Protein AF-A0A257N2G2-F1 (afdb_monomer_lite)

Radius of gyration: 17.43 Å; chains: 1; bounding box: 36×32×56 Å

Secondary structure (DSSP, 8-state):
----HHHHHHHSS-HHHHHHHHHHHHHHHHHHHHHHHHHHHHTS-----GGGHHHHHHHHHHHHHHHHHTTHHHHHHHH--HHHHHHHHHHHHHHHH-

pLDDT: mean 80.65, std 10.23, range [44.09, 96.06]

Sequence (98 aa):
MIALPLRTWFVNLSRRVKACILISADIFFTLFALWAAFSLRWSDWYIPKGDEWYLFAVAPVIAVPIFIRLGLYRAIIRYIEMRALWTIMQATTLYAVL

Foldseek 3Di:
DCDDVVVVVVVPDPLVVLLVVVLVVCLVVQLVVVQVVVCVVVVHNDDDDPPCVVVNVVRSVVVSVVCVVVCVSVCCSVPPDPVNVVVVVVVVVVVVVD

Structure (mmCIF, N/CA/C/O backbone):
data_AF-A0A257N2G2-F1
#
_entry.id   AF-A0A257N2G2-F1
#
loop_
_atom_site.group_PDB
_atom_site.id
_atom_site.type_symbol
_atom_site.label_atom_id
_atom_site.label_alt_id
_atom_site.label_comp_id
_atom_site.label_asym_id
_atom_site.label_entity_id
_atom_site.label_seq_id
_atom_site.pdbx_PDB_ins_code
_atom_site.Cartn_x
_atom_site.Cartn_y
_atom_site.Cartn_z
_atom_site.occupancy
_atom_site.B_iso_or_equiv
_atom_site.auth_seq_id
_atom_site.auth_comp_id
_atom_site.auth_asym_id
_atom_site.auth_atom_id
_atom_site.pdbx_PDB_model_num
ATOM 1 N N . MET A 1 1 ? 1.056 12.774 33.972 1.00 44.09 1 MET A N 1
ATOM 2 C CA . MET A 1 1 ? -0.294 12.736 33.368 1.00 44.09 1 MET A CA 1
ATOM 3 C C . MET A 1 1 ? -0.317 13.683 32.165 1.00 44.09 1 MET A C 1
ATOM 5 O O . MET A 1 1 ? -0.858 14.770 32.252 1.00 44.09 1 MET A O 1
ATOM 9 N N . ILE A 1 2 ? 0.356 13.322 31.065 1.00 49.59 2 ILE A N 1
ATOM 10 C CA . ILE A 1 2 ? 0.377 14.110 29.818 1.00 49.59 2 ILE A CA 1
ATOM 11 C C . ILE A 1 2 ? -0.059 13.143 28.720 1.00 49.59 2 ILE A C 1
ATOM 13 O O . ILE A 1 2 ? 0.744 12.389 28.175 1.00 49.59 2 ILE A O 1
ATOM 17 N N . ALA A 1 3 ? -1.367 13.060 28.488 1.00 51.66 3 ALA A N 1
ATOM 18 C CA . ALA A 1 3 ? -1.905 12.286 27.382 1.00 51.66 3 ALA A CA 1
ATOM 19 C C . ALA A 1 3 ? -1.609 13.064 26.094 1.00 51.66 3 ALA A C 1
ATOM 21 O O . ALA A 1 3 ? -2.184 14.121 25.852 1.00 51.66 3 ALA A O 1
ATOM 22 N N . LEU A 1 4 ? -0.651 12.570 25.311 1.00 60.94 4 LEU A N 1
ATOM 23 C CA . LEU A 1 4 ? -0.210 13.185 24.062 1.00 60.94 4 LEU A CA 1
ATOM 24 C C . LEU A 1 4 ? -1.416 13.428 23.121 1.00 60.94 4 LEU A C 1
ATOM 26 O O . LEU A 1 4 ? -2.119 12.462 22.797 1.00 60.94 4 LEU A O 1
ATOM 30 N N . PRO A 1 5 ? -1.628 14.661 22.615 1.00 61.31 5 PRO A N 1
ATOM 31 C CA . PRO A 1 5 ? -2.750 15.019 21.728 1.00 61.31 5 PRO A CA 1
ATOM 32 C C . PRO A 1 5 ? -2.747 14.257 20.388 1.00 61.31 5 PRO A C 1
ATOM 34 O O . PRO A 1 5 ? -3.728 14.257 19.649 1.00 61.31 5 PRO A O 1
ATOM 37 N N . LEU A 1 6 ? -1.658 13.548 20.089 1.00 59.91 6 LEU A N 1
ATOM 38 C CA . LEU A 1 6 ? -1.504 12.699 18.910 1.00 59.91 6 LEU A CA 1
ATOM 39 C C . LEU A 1 6 ? -2.467 11.500 18.911 1.00 59.91 6 LEU A C 1
ATOM 41 O O . LEU A 1 6 ? -2.966 11.112 17.854 1.00 59.91 6 LEU A O 1
ATOM 45 N N . ARG A 1 7 ? -2.768 10.920 20.086 1.00 57.69 7 ARG A N 1
ATOM 46 C CA . ARG A 1 7 ? -3.661 9.748 20.170 1.00 57.69 7 ARG A CA 1
ATOM 47 C C . ARG A 1 7 ? -5.100 10.101 19.806 1.00 57.69 7 ARG A C 1
ATOM 49 O O . ARG A 1 7 ? -5.747 9.341 19.093 1.00 57.69 7 ARG A O 1
ATOM 56 N N . THR A 1 8 ? -5.601 11.245 20.263 1.00 59.78 8 THR A N 1
ATOM 57 C CA . THR A 1 8 ? -6.981 11.673 19.993 1.00 59.78 8 THR A CA 1
ATOM 58 C C . THR A 1 8 ? -7.163 12.113 18.542 1.00 59.78 8 THR A C 1
ATOM 60 O O . THR A 1 8 ? -8.205 11.829 17.952 1.00 59.78 8 THR A O 1
ATOM 63 N N . TRP A 1 9 ? -6.132 12.704 17.926 1.00 60.78 9 TRP A N 1
ATOM 64 C CA . TRP A 1 9 ? -6.143 13.077 16.508 1.00 60.78 9 TRP A CA 1
ATOM 65 C C . TRP A 1 9 ? -6.303 11.859 15.581 1.00 60.78 9 TRP A C 1
ATOM 67 O O . TRP A 1 9 ? -7.135 11.865 14.675 1.00 60.78 9 TRP A O 1
ATOM 77 N N . PHE A 1 10 ? -5.589 10.763 15.864 1.00 59.94 10 PHE A N 1
ATOM 78 C CA . PHE A 1 10 ? -5.686 9.517 15.087 1.00 59.94 10 PHE A CA 1
ATOM 79 C C . PHE A 1 10 ? -7.039 8.799 15.263 1.00 59.94 10 PHE A C 1
ATOM 81 O O . PHE A 1 10 ? -7.548 8.142 14.347 1.00 59.94 10 PHE A O 1
ATOM 88 N N . VAL A 1 11 ? -7.650 8.932 16.445 1.00 62.19 11 VAL A N 1
ATOM 89 C CA . VAL A 1 11 ? -8.960 8.339 16.753 1.00 62.19 11 VAL A CA 1
ATOM 90 C C . VAL A 1 11 ? -10.092 9.100 16.055 1.00 62.19 11 VAL A C 1
ATOM 92 O O . VAL A 1 11 ? -10.953 8.451 15.462 1.00 62.19 11 VAL A O 1
ATOM 95 N N . ASN A 1 12 ? -10.040 10.438 16.027 1.00 65.88 12 ASN A N 1
ATOM 96 C CA . ASN A 1 12 ? -11.053 11.298 15.393 1.00 65.88 12 ASN A CA 1
ATOM 97 C C . ASN A 1 12 ? -10.967 11.380 13.862 1.00 65.88 12 ASN A C 1
ATOM 99 O O . ASN A 1 12 ? -11.788 12.039 13.222 1.00 65.88 12 ASN A O 1
ATOM 103 N N . LEU A 1 13 ? -9.992 10.712 13.249 1.00 69.38 13 LEU A N 1
ATOM 104 C CA . LEU A 1 13 ? -9.820 10.745 11.807 1.00 69.38 13 LEU A CA 1
ATOM 105 C C . LEU A 1 13 ? -11.006 10.066 11.099 1.00 69.38 13 LEU A C 1
ATOM 107 O O . LEU A 1 13 ? -11.305 8.889 11.338 1.00 69.38 13 LEU A O 1
ATOM 111 N N . SER A 1 14 ? -11.674 10.811 10.211 1.00 76.12 14 SER A N 1
ATOM 112 C CA . SER A 1 14 ? -12.829 10.327 9.447 1.00 76.12 14 SER A CA 1
ATOM 113 C C . SER A 1 14 ? -12.495 9.022 8.722 1.00 76.12 14 SER A C 1
ATOM 115 O O . SER A 1 14 ? -11.411 8.867 8.156 1.00 76.12 14 SER A O 1
ATOM 117 N N . ARG A 1 15 ? -13.445 8.076 8.699 1.00 75.00 15 ARG A N 1
ATOM 118 C CA . ARG A 1 15 ? -13.281 6.748 8.072 1.00 75.00 15 ARG A CA 1
ATOM 119 C C . ARG A 1 15 ? -12.749 6.827 6.638 1.00 75.00 15 ARG A C 1
ATOM 121 O O . ARG A 1 15 ? -12.021 5.937 6.217 1.00 75.00 15 ARG A O 1
ATOM 128 N N . ARG A 1 16 ? -13.080 7.898 5.909 1.00 76.31 16 ARG A N 1
ATOM 129 C CA . ARG A 1 16 ? -12.583 8.140 4.547 1.00 76.31 16 ARG A CA 1
ATOM 130 C C . ARG A 1 16 ? -11.072 8.358 4.506 1.00 76.31 16 ARG A C 1
ATOM 132 O O . ARG A 1 16 ? -10.416 7.801 3.643 1.00 76.31 16 ARG A O 1
ATOM 139 N N . VAL A 1 17 ? -10.512 9.093 5.464 1.00 81.25 17 VAL A N 1
ATOM 140 C CA . VAL A 1 17 ? -9.067 9.353 5.521 1.00 81.25 17 VAL A CA 1
ATOM 141 C C . VAL A 1 17 ? -8.305 8.074 5.859 1.00 81.25 17 VAL A C 1
ATOM 143 O O . VAL A 1 17 ? -7.303 7.781 5.221 1.00 81.25 17 VAL A O 1
ATOM 146 N N . LYS A 1 18 ? -8.817 7.261 6.794 1.00 80.94 18 LYS A N 1
ATOM 147 C CA . LYS A 1 18 ? -8.232 5.942 7.097 1.00 80.94 18 LYS A CA 1
ATOM 148 C C . LYS A 1 18 ? -8.232 5.030 5.866 1.00 80.94 18 LYS A C 1
ATOM 150 O O . LYS A 1 18 ? -7.259 4.323 5.638 1.00 80.94 18 LYS A O 1
ATOM 155 N N . ALA A 1 19 ? -9.288 5.093 5.052 1.00 83.31 19 ALA A N 1
ATOM 156 C CA . ALA A 1 19 ? -9.348 4.369 3.785 1.00 83.31 19 ALA A CA 1
ATOM 157 C C . ALA A 1 19 ? -8.338 4.915 2.767 1.00 83.31 19 ALA A C 1
ATOM 159 O O . ALA A 1 19 ? -7.626 4.120 2.170 1.00 83.31 19 ALA A O 1
ATOM 160 N N . CYS A 1 20 ? -8.214 6.239 2.617 1.00 83.81 20 CYS A N 1
ATOM 161 C CA . CYS A 1 20 ? -7.203 6.834 1.737 1.00 83.81 20 CYS A CA 1
ATOM 162 C C . CYS A 1 20 ? -5.781 6.426 2.136 1.00 83.81 20 CYS A C 1
ATOM 164 O O . CYS A 1 20 ? -4.997 6.084 1.263 1.00 83.81 20 CYS A O 1
ATOM 166 N N . ILE A 1 21 ? -5.458 6.406 3.434 1.00 86.12 21 ILE A N 1
ATOM 167 C CA . ILE A 1 21 ? -4.142 5.960 3.920 1.00 86.12 21 ILE A CA 1
ATOM 168 C C . ILE A 1 21 ? -3.883 4.508 3.508 1.00 86.12 21 ILE A C 1
ATOM 170 O O . ILE A 1 21 ? -2.811 4.205 2.993 1.00 86.12 21 ILE A O 1
ATOM 174 N N .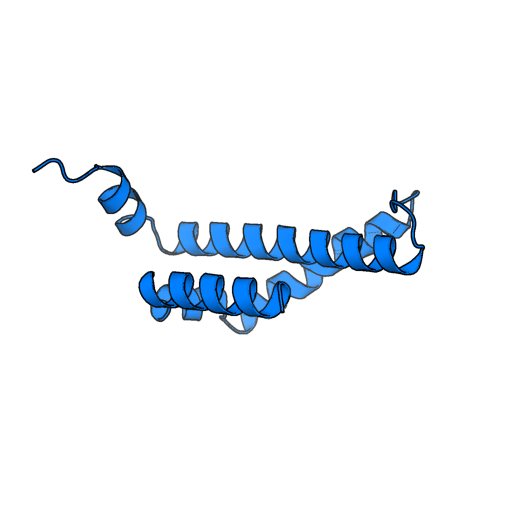 LEU A 1 22 ? -4.867 3.624 3.702 1.00 85.62 22 LEU A N 1
ATOM 175 C CA . LEU A 1 22 ? -4.737 2.219 3.323 1.00 85.62 22 LEU A CA 1
ATOM 176 C C . LEU A 1 22 ? -4.573 2.039 1.808 1.00 85.62 22 LEU A C 1
ATOM 178 O O . LEU A 1 22 ? -3.723 1.272 1.381 1.00 85.62 22 LEU A O 1
ATOM 182 N N . ILE A 1 23 ? -5.362 2.759 1.006 1.00 85.38 23 ILE A N 1
ATOM 183 C CA . ILE A 1 23 ? -5.284 2.708 -0.459 1.00 85.38 23 ILE A CA 1
ATOM 184 C C . ILE A 1 23 ? -3.908 3.190 -0.927 1.00 85.38 23 ILE A C 1
ATOM 186 O O . ILE A 1 23 ? -3.271 2.526 -1.739 1.00 85.38 23 ILE A O 1
ATOM 190 N N . SER A 1 24 ? -3.417 4.313 -0.397 1.00 87.62 24 SER A N 1
ATOM 191 C CA . SER A 1 24 ? -2.085 4.825 -0.731 1.00 87.62 24 SER A CA 1
ATOM 192 C C . SER A 1 24 ? -0.979 3.843 -0.342 1.00 87.62 24 SER A C 1
ATOM 194 O O . SER A 1 24 ? -0.036 3.656 -1.110 1.00 87.62 24 SER A O 1
ATOM 196 N N . ALA A 1 25 ? -1.102 3.191 0.819 1.00 87.69 25 ALA A N 1
ATOM 197 C CA . ALA A 1 25 ? -0.166 2.158 1.248 1.00 87.69 25 ALA A CA 1
ATOM 198 C C . ALA A 1 25 ? -0.193 0.943 0.306 1.00 87.69 25 ALA A C 1
ATOM 200 O O . ALA A 1 25 ? 0.866 0.513 -0.139 1.00 87.69 25 ALA A O 1
ATOM 201 N N . ASP A 1 26 ? -1.372 0.435 -0.062 1.00 87.12 26 ASP A N 1
ATOM 202 C CA . ASP A 1 26 ? -1.511 -0.689 -1.001 1.00 87.12 26 ASP A CA 1
ATOM 203 C C . ASP A 1 26 ? -0.924 -0.374 -2.377 1.00 87.12 26 ASP A C 1
ATOM 205 O O . ASP A 1 26 ? -0.245 -1.217 -2.962 1.00 87.12 26 ASP A O 1
ATOM 209 N N . ILE A 1 27 ? -1.156 0.836 -2.897 1.00 88.00 27 ILE A N 1
ATOM 210 C CA . ILE A 1 27 ? -0.567 1.279 -4.166 1.00 88.00 27 ILE A CA 1
ATOM 211 C C . ILE A 1 27 ? 0.958 1.250 -4.057 1.00 88.00 27 ILE A C 1
ATOM 213 O O . ILE A 1 27 ? 1.622 0.667 -4.912 1.00 88.00 27 ILE A O 1
ATOM 217 N N . PHE A 1 28 ? 1.513 1.829 -2.989 1.00 90.19 28 PHE A N 1
ATOM 218 C CA . PHE A 1 28 ? 2.953 1.844 -2.757 1.00 90.19 28 PHE A CA 1
ATOM 219 C C . PHE A 1 28 ? 3.534 0.429 -2.642 1.00 90.19 28 PHE A C 1
ATOM 221 O O . PHE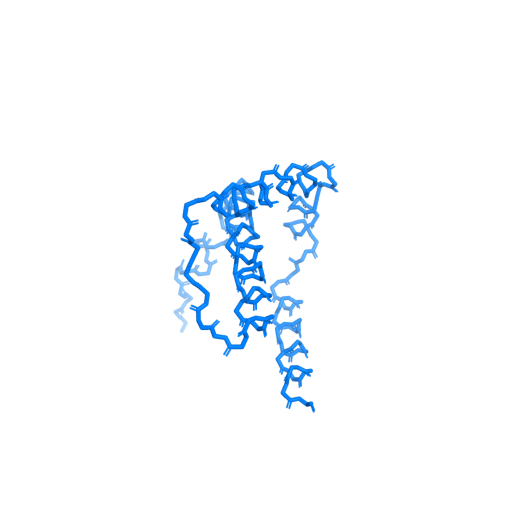 A 1 28 ? 4.504 0.117 -3.328 1.00 90.19 28 PHE A O 1
ATOM 228 N N . PHE A 1 29 ? 2.928 -0.448 -1.836 1.00 87.75 29 PHE A N 1
ATOM 229 C CA . PHE A 1 29 ? 3.396 -1.824 -1.662 1.00 87.75 29 PHE A CA 1
ATOM 230 C C . PHE A 1 29 ? 3.260 -2.656 -2.934 1.00 87.75 29 PHE A C 1
ATOM 232 O O . PHE A 1 29 ? 4.152 -3.442 -3.228 1.00 87.75 29 PHE A O 1
ATOM 239 N N . THR A 1 30 ? 2.196 -2.470 -3.716 1.00 87.19 30 THR A N 1
ATOM 240 C CA . THR A 1 30 ? 2.019 -3.166 -4.999 1.00 87.19 30 THR A CA 1
ATOM 241 C C . THR A 1 30 ? 3.097 -2.747 -5.997 1.00 87.19 30 THR A C 1
ATOM 243 O O . THR A 1 30 ? 3.715 -3.600 -6.631 1.00 87.19 30 THR A O 1
ATOM 246 N N . LEU A 1 31 ? 3.373 -1.442 -6.103 1.00 88.06 31 LEU A N 1
ATOM 247 C CA . LEU A 1 31 ? 4.449 -0.917 -6.947 1.00 88.06 31 LEU A CA 1
ATOM 248 C C . LEU A 1 31 ? 5.822 -1.405 -6.476 1.00 88.06 31 LEU A C 1
ATOM 250 O O . LEU A 1 31 ? 6.631 -1.841 -7.292 1.00 88.06 31 LEU A O 1
ATOM 254 N N . PHE A 1 32 ?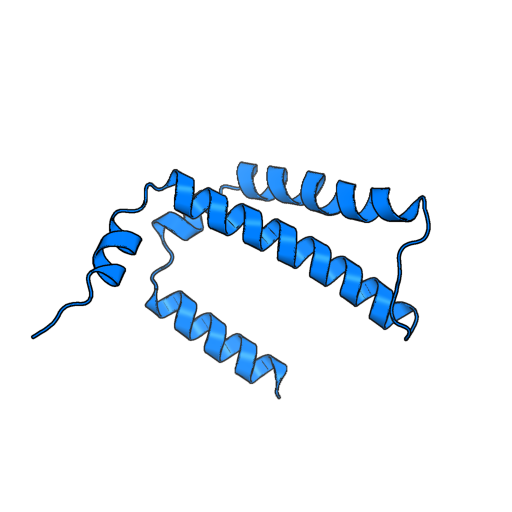 6.067 -1.375 -5.165 1.00 88.38 32 PHE A N 1
ATOM 255 C CA . PHE A 1 32 ? 7.317 -1.837 -4.572 1.00 88.38 32 PHE A CA 1
ATOM 256 C C . PHE A 1 32 ? 7.525 -3.339 -4.775 1.00 88.38 32 PHE A C 1
ATOM 258 O O . PHE A 1 32 ? 8.611 -3.751 -5.164 1.00 88.38 32 PHE A O 1
ATOM 265 N N . ALA A 1 33 ? 6.491 -4.158 -4.573 1.00 87.88 33 ALA A N 1
ATOM 266 C CA . ALA A 1 33 ? 6.548 -5.599 -4.797 1.00 87.88 33 ALA A CA 1
ATOM 267 C C . ALA A 1 33 ? 6.810 -5.933 -6.271 1.00 87.88 33 ALA A C 1
ATOM 269 O O . ALA A 1 33 ? 7.633 -6.799 -6.561 1.00 87.88 33 ALA A O 1
ATOM 270 N N . LEU A 1 34 ? 6.164 -5.221 -7.203 1.00 87.00 34 LEU A N 1
ATOM 271 C CA . LEU A 1 34 ? 6.414 -5.382 -8.636 1.00 87.00 34 LEU A CA 1
ATOM 272 C C . LEU A 1 34 ? 7.859 -5.008 -8.989 1.00 87.00 34 LEU A C 1
ATOM 274 O O . LEU A 1 34 ? 8.548 -5.772 -9.663 1.00 87.00 34 LEU A O 1
ATOM 278 N N . TRP A 1 35 ? 8.338 -3.867 -8.490 1.00 86.94 35 TRP A N 1
ATOM 279 C CA . TRP A 1 35 ? 9.715 -3.422 -8.693 1.00 86.94 35 TRP A CA 1
ATOM 280 C C . TRP A 1 35 ? 10.728 -4.417 -8.111 1.00 86.94 35 TRP A C 1
ATOM 282 O O . TRP A 1 35 ? 11.674 -4.803 -8.795 1.00 86.94 35 TRP A O 1
ATOM 292 N N . ALA A 1 36 ? 10.495 -4.899 -6.888 1.00 86.19 36 ALA A N 1
ATOM 293 C CA . ALA A 1 36 ? 11.336 -5.894 -6.234 1.00 86.19 36 ALA A CA 1
ATOM 294 C C . ALA A 1 36 ? 11.362 -7.218 -7.011 1.00 86.19 36 ALA A C 1
ATOM 296 O O . ALA A 1 36 ? 12.429 -7.799 -7.183 1.00 86.19 36 ALA A O 1
ATOM 297 N N . ALA A 1 37 ? 10.222 -7.673 -7.541 1.00 86.69 37 ALA A N 1
ATOM 298 C CA . ALA A 1 37 ? 10.156 -8.881 -8.360 1.00 86.69 37 ALA A CA 1
ATOM 299 C C . ALA A 1 37 ? 10.989 -8.758 -9.648 1.00 86.69 37 ALA A C 1
ATOM 301 O O . ALA A 1 37 ? 11.704 -9.696 -10.001 1.00 86.69 37 ALA A O 1
ATOM 302 N N . PHE A 1 38 ? 10.945 -7.607 -10.331 1.00 83.25 38 PHE A N 1
ATOM 303 C CA . PHE A 1 38 ? 11.787 -7.354 -11.508 1.00 83.25 38 PHE A CA 1
ATOM 304 C C . PHE A 1 38 ? 13.273 -7.241 -11.154 1.00 83.25 38 PHE A C 1
ATOM 306 O O . PHE A 1 38 ? 14.099 -7.856 -11.828 1.00 83.25 38 PHE A O 1
ATOM 313 N N . SER A 1 39 ? 13.595 -6.523 -10.076 1.00 86.06 39 SER A N 1
ATOM 314 C CA . SER A 1 39 ? 14.963 -6.363 -9.569 1.00 86.06 39 SER A CA 1
ATOM 315 C C . SER A 1 39 ? 15.595 -7.716 -9.214 1.00 86.06 39 SER A C 1
ATOM 317 O O . SER A 1 39 ? 16.677 -8.058 -9.686 1.00 86.06 39 SER A O 1
ATOM 319 N N . LEU A 1 40 ? 14.864 -8.568 -8.485 1.00 85.88 40 LEU A N 1
ATOM 320 C CA . LEU A 1 40 ? 15.306 -9.926 -8.154 1.00 85.88 40 LEU A CA 1
ATOM 321 C C . LEU A 1 40 ? 15.444 -10.810 -9.398 1.00 85.88 40 LEU A C 1
ATOM 323 O O . LEU A 1 40 ? 16.416 -11.554 -9.521 1.00 85.88 40 LEU A O 1
ATOM 327 N N . ARG A 1 41 ? 14.498 -10.718 -10.341 1.00 84.44 41 ARG A N 1
ATOM 328 C CA . ARG A 1 41 ? 14.499 -11.533 -11.565 1.00 84.44 41 ARG A CA 1
ATOM 329 C C . ARG A 1 41 ? 15.715 -11.268 -12.449 1.00 84.44 41 ARG A C 1
ATOM 331 O O . ARG A 1 41 ? 16.212 -12.203 -13.066 1.00 84.44 41 ARG A O 1
ATOM 338 N N . TRP A 1 42 ? 16.154 -10.016 -12.549 1.00 80.62 42 TRP A N 1
ATOM 339 C CA . TRP A 1 42 ? 17.317 -9.637 -13.358 1.00 80.62 42 TRP A CA 1
ATOM 340 C C . TRP A 1 42 ? 18.623 -9.631 -12.558 1.00 80.62 42 TRP A C 1
ATOM 342 O O . TRP A 1 42 ? 19.678 -9.407 -13.140 1.00 80.62 42 TRP A O 1
ATOM 352 N N . SER A 1 43 ? 18.555 -9.920 -11.248 1.00 79.19 43 SER A N 1
ATOM 353 C CA . SER A 1 43 ? 19.687 -9.844 -10.310 1.00 79.19 43 SER A CA 1
ATOM 354 C C . SER A 1 43 ? 20.431 -8.504 -10.364 1.00 79.19 43 SER A C 1
ATOM 356 O O . SER A 1 43 ? 21.602 -8.425 -10.003 1.00 79.19 43 SER A O 1
ATOM 358 N N . ASP A 1 44 ? 19.742 -7.454 -10.807 1.00 79.44 44 ASP A N 1
ATOM 359 C CA . ASP A 1 44 ? 20.293 -6.126 -11.020 1.00 79.44 44 ASP A CA 1
ATOM 360 C C . ASP A 1 44 ? 19.222 -5.079 -10.713 1.00 79.44 44 ASP A C 1
ATOM 362 O O . ASP A 1 44 ? 18.019 -5.353 -10.790 1.00 79.44 44 ASP A O 1
ATOM 366 N N . TRP A 1 45 ? 19.653 -3.872 -10.351 1.00 77.06 45 TRP A N 1
ATOM 367 C CA . TRP A 1 45 ? 18.738 -2.807 -9.944 1.00 77.06 45 TRP A CA 1
ATOM 368 C C . TRP A 1 45 ? 17.915 -2.350 -11.141 1.00 77.06 45 TRP A C 1
ATOM 370 O O . TRP A 1 45 ? 18.362 -1.572 -11.985 1.00 77.06 45 TRP A O 1
ATOM 380 N N . TYR A 1 46 ? 16.688 -2.857 -11.210 1.00 75.38 46 TYR A N 1
ATOM 381 C CA . TYR A 1 46 ? 15.832 -2.642 -12.359 1.00 75.38 46 TYR A CA 1
ATOM 382 C C . TYR A 1 46 ? 15.382 -1.179 -12.454 1.00 75.38 46 TYR A C 1
ATOM 384 O O . TYR A 1 46 ? 14.678 -0.659 -11.582 1.00 75.38 46 TYR A O 1
ATOM 392 N N . ILE A 1 47 ? 15.785 -0.529 -13.546 1.00 74.50 47 ILE A N 1
ATOM 393 C CA . ILE A 1 47 ? 15.354 0.813 -13.936 1.00 74.50 47 ILE A CA 1
ATOM 394 C C . ILE A 1 47 ? 14.459 0.641 -15.169 1.00 74.50 47 ILE A C 1
ATOM 396 O O . ILE A 1 47 ? 14.984 0.295 -16.231 1.00 74.50 47 ILE A O 1
ATOM 400 N N . PRO A 1 48 ? 13.136 0.858 -15.057 1.00 67.81 48 PRO A N 1
ATOM 401 C CA . PRO A 1 48 ? 12.213 0.645 -16.167 1.00 67.81 48 PRO A CA 1
ATOM 402 C C . PRO A 1 48 ? 12.546 1.581 -17.334 1.00 67.81 48 PRO A C 1
ATOM 404 O O . PRO A 1 48 ? 12.570 2.809 -17.178 1.00 67.81 48 PRO A O 1
ATOM 407 N N . LYS A 1 49 ? 12.792 1.006 -18.515 1.00 70.50 49 LYS A N 1
ATOM 408 C CA . LYS A 1 49 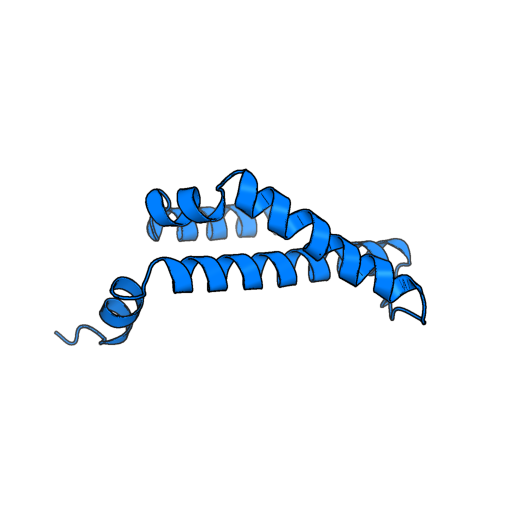? 13.091 1.735 -19.751 1.00 70.50 49 LYS A CA 1
ATOM 409 C C . LYS A 1 49 ? 11.840 1.769 -20.630 1.00 70.50 49 LYS A C 1
ATOM 411 O O . LYS A 1 49 ? 11.495 0.803 -21.297 1.00 70.50 49 LYS A O 1
ATOM 416 N N . GLY A 1 50 ? 11.178 2.926 -20.658 1.00 73.62 50 GLY A N 1
ATOM 417 C CA . GLY A 1 50 ? 10.110 3.234 -21.617 1.00 73.62 50 GLY A CA 1
ATOM 418 C C . GLY A 1 50 ? 8.791 2.503 -21.353 1.00 73.62 50 GLY A C 1
ATOM 419 O O . GLY A 1 50 ? 8.015 2.923 -20.498 1.00 73.62 50 GLY A O 1
ATOM 420 N N . ASP A 1 51 ? 8.518 1.432 -22.094 1.00 73.94 51 ASP A N 1
ATOM 421 C CA . ASP A 1 51 ? 7.183 0.812 -22.163 1.00 73.94 51 ASP A CA 1
ATOM 422 C C . ASP A 1 51 ? 6.799 -0.008 -20.925 1.00 73.94 51 ASP A C 1
ATOM 424 O O . ASP A 1 51 ? 5.627 -0.291 -20.673 1.00 73.94 51 ASP A O 1
ATOM 428 N N . GLU A 1 52 ? 7.768 -0.353 -20.087 1.00 75.31 52 GLU A N 1
ATOM 429 C CA . GLU A 1 52 ? 7.542 -1.161 -18.887 1.00 75.31 52 GLU A CA 1
ATOM 430 C C . GLU A 1 52 ? 6.770 -0.379 -17.808 1.00 75.31 52 GLU A C 1
ATOM 432 O O . GLU A 1 52 ? 6.121 -0.973 -16.945 1.00 75.31 52 GLU A O 1
ATOM 437 N N . TRP A 1 53 ? 6.741 0.957 -17.899 1.00 78.94 53 TRP A N 1
ATOM 438 C CA . TRP A 1 53 ? 5.947 1.832 -17.029 1.00 78.94 53 TRP A CA 1
ATOM 439 C C . TRP A 1 53 ? 4.443 1.549 -17.099 1.00 78.94 53 TRP A C 1
ATOM 441 O O . TRP A 1 53 ? 3.743 1.717 -16.097 1.00 78.94 53 TRP A O 1
ATOM 451 N N . TYR A 1 54 ? 3.941 1.060 -18.238 1.00 80.94 54 TYR A N 1
ATOM 452 C CA . TYR A 1 54 ? 2.539 0.666 -18.357 1.00 80.94 54 TYR A CA 1
ATOM 453 C C . TYR A 1 54 ? 2.192 -0.493 -17.415 1.00 80.94 54 TYR A C 1
ATOM 455 O O . TYR A 1 54 ? 1.105 -0.487 -16.840 1.00 80.94 54 TYR A O 1
ATOM 463 N N . LEU A 1 55 ? 3.111 -1.438 -17.167 1.00 80.19 55 LEU A N 1
ATOM 464 C CA . LEU A 1 55 ? 2.877 -2.518 -16.198 1.00 80.19 55 LEU A CA 1
ATOM 465 C C . LEU A 1 55 ? 2.765 -1.971 -14.772 1.00 80.19 55 LEU A C 1
ATOM 467 O O . LEU A 1 55 ? 1.875 -2.381 -14.023 1.00 80.19 55 LEU A O 1
ATOM 471 N N . PHE A 1 56 ? 3.624 -1.012 -14.415 1.00 80.81 56 PHE A N 1
ATOM 472 C CA . PHE A 1 56 ? 3.575 -0.348 -13.112 1.00 80.81 56 PHE A CA 1
ATOM 473 C C . PHE A 1 56 ? 2.292 0.455 -12.918 1.00 80.81 56 PHE A C 1
ATOM 475 O O . PHE A 1 56 ? 1.771 0.481 -11.812 1.00 80.81 56 PHE A O 1
ATOM 482 N N . ALA A 1 57 ? 1.747 1.072 -13.967 1.00 82.06 57 ALA A N 1
ATOM 483 C CA . ALA A 1 57 ? 0.474 1.784 -13.882 1.00 82.06 57 ALA A CA 1
ATOM 484 C C . ALA A 1 57 ? -0.728 0.825 -13.817 1.00 82.06 57 ALA A C 1
ATOM 486 O O . ALA A 1 57 ? -1.648 1.031 -13.026 1.00 82.06 57 ALA A O 1
ATOM 487 N N . VAL A 1 58 ? -0.722 -0.246 -14.615 1.00 86.50 58 VAL A N 1
ATOM 488 C CA . VAL A 1 58 ? -1.832 -1.208 -14.692 1.00 86.50 58 VAL A CA 1
ATOM 489 C C . VAL A 1 58 ? -1.992 -2.002 -13.393 1.00 86.50 58 VAL A C 1
ATOM 491 O O . VAL A 1 58 ? -3.123 -2.248 -12.973 1.00 86.50 58 VAL A O 1
ATOM 494 N N . ALA A 1 59 ? -0.898 -2.357 -12.714 1.00 85.69 59 ALA A N 1
ATOM 495 C CA . ALA A 1 59 ? -0.942 -3.136 -11.474 1.00 85.69 59 ALA A CA 1
ATOM 496 C C . ALA A 1 59 ? -1.835 -2.514 -10.368 1.00 85.69 59 ALA A C 1
ATOM 498 O O . ALA A 1 59 ? -2.804 -3.162 -9.961 1.00 85.69 59 ALA A O 1
ATOM 499 N N . PRO A 1 60 ? -1.609 -1.268 -9.899 1.00 85.25 60 PRO A N 1
ATOM 500 C CA . PRO A 1 60 ? -2.484 -0.622 -8.926 1.00 85.25 60 PRO A CA 1
ATOM 501 C C . PRO A 1 60 ? -3.860 -0.285 -9.515 1.00 85.25 60 PRO A C 1
ATOM 503 O O . PRO A 1 60 ? -4.853 -0.372 -8.796 1.00 85.25 60 PRO A O 1
ATOM 506 N N . VAL A 1 61 ? -3.960 0.039 -10.811 1.00 88.19 61 VAL A N 1
ATOM 507 C CA . VAL A 1 61 ? -5.253 0.316 -11.467 1.00 88.19 61 VAL A CA 1
ATOM 508 C C . VAL A 1 61 ? -6.174 -0.904 -11.451 1.00 88.19 61 VAL A C 1
ATOM 510 O O . VAL A 1 61 ? -7.385 -0.730 -11.377 1.00 88.19 61 VAL A O 1
ATOM 513 N N . ILE A 1 62 ? -5.634 -2.124 -11.465 1.00 87.00 62 ILE A N 1
ATOM 514 C CA . ILE A 1 62 ? -6.417 -3.356 -11.301 1.00 87.00 62 ILE A CA 1
ATOM 515 C C . ILE A 1 62 ? -6.610 -3.694 -9.815 1.00 87.00 62 ILE A C 1
ATOM 517 O O . ILE A 1 62 ? -7.729 -3.992 -9.395 1.00 87.00 62 ILE A O 1
ATOM 521 N N . ALA A 1 63 ? -5.551 -3.628 -9.002 1.00 84.00 63 ALA A N 1
ATOM 522 C CA . ALA A 1 63 ? -5.599 -4.038 -7.597 1.00 84.00 63 ALA A CA 1
ATOM 523 C C . ALA A 1 63 ? -6.552 -3.172 -6.753 1.00 84.00 63 ALA A C 1
ATOM 525 O O . ALA A 1 63 ? -7.396 -3.694 -6.022 1.00 84.00 63 ALA A O 1
ATOM 526 N N . VAL A 1 64 ? -6.480 -1.845 -6.897 1.00 84.88 64 VAL A N 1
ATOM 527 C CA . VAL A 1 64 ? -7.281 -0.889 -6.116 1.00 84.88 64 VAL A CA 1
ATOM 528 C C . VAL A 1 64 ? -8.793 -1.112 -6.277 1.00 84.88 64 VAL A C 1
ATOM 530 O O . VAL A 1 64 ? -9.470 -1.278 -5.259 1.00 84.88 64 VAL A O 1
ATOM 533 N N . PRO A 1 65 ? -9.384 -1.165 -7.489 1.00 86.06 65 PRO A N 1
ATOM 534 C CA . PRO A 1 65 ? -10.820 -1.397 -7.629 1.00 86.06 65 PRO A CA 1
ATOM 535 C C . PRO A 1 65 ? -11.254 -2.783 -7.142 1.00 86.06 65 PRO A C 1
ATOM 537 O O . PRO A 1 65 ? -12.374 -2.906 -6.644 1.00 86.06 65 PRO A O 1
ATOM 540 N N . ILE A 1 66 ? -10.393 -3.804 -7.223 1.00 87.94 66 ILE A N 1
ATOM 541 C CA . ILE A 1 66 ? -10.672 -5.124 -6.638 1.00 87.94 66 ILE A CA 1
ATOM 542 C C . ILE A 1 66 ? -10.796 -5.001 -5.115 1.00 87.94 66 ILE A C 1
ATOM 544 O O . ILE A 1 66 ? -11.824 -5.385 -4.556 1.00 87.94 66 ILE A O 1
ATOM 548 N N . PHE A 1 67 ? -9.814 -4.400 -4.442 1.00 84.44 67 PHE A N 1
ATOM 549 C CA . PHE A 1 67 ? -9.843 -4.216 -2.988 1.00 84.44 67 PHE A CA 1
ATOM 550 C C . PHE A 1 67 ? -10.995 -3.314 -2.521 1.00 84.44 67 PHE A C 1
ATOM 552 O O . PHE A 1 67 ? -11.605 -3.577 -1.478 1.00 84.44 67 PHE A O 1
ATOM 559 N N . ILE A 1 68 ? -11.367 -2.302 -3.316 1.00 84.38 68 ILE A N 1
ATOM 560 C CA . ILE A 1 68 ? -12.556 -1.475 -3.067 1.00 84.38 68 ILE A CA 1
ATOM 561 C C . ILE A 1 68 ? -13.837 -2.312 -3.180 1.00 84.38 68 ILE A C 1
ATOM 563 O O . ILE A 1 68 ? -14.663 -2.261 -2.266 1.00 84.38 68 ILE A O 1
ATOM 567 N N . ARG A 1 69 ? -14.020 -3.086 -4.263 1.00 86.56 69 ARG A N 1
ATOM 568 C CA . ARG A 1 69 ? -15.237 -3.895 -4.483 1.00 86.56 69 ARG A CA 1
ATOM 569 C C . ARG A 1 69 ? -15.393 -5.020 -3.470 1.00 86.56 69 ARG A C 1
ATOM 571 O O . ARG A 1 69 ? -16.506 -5.263 -3.015 1.00 86.56 69 ARG A O 1
ATOM 578 N N . LEU A 1 70 ? -14.292 -5.656 -3.080 1.00 86.12 70 LEU A N 1
ATOM 579 C CA . LEU A 1 70 ? -14.278 -6.661 -2.016 1.00 86.12 70 LEU A CA 1
ATOM 580 C C . LEU A 1 70 ? -14.480 -6.045 -0.622 1.00 86.12 70 LEU A C 1
ATOM 582 O O . LEU A 1 70 ? -14.681 -6.764 0.352 1.00 86.12 70 LEU A O 1
ATOM 586 N N . GLY A 1 71 ? -14.448 -4.714 -0.501 1.00 80.81 71 GLY A N 1
ATOM 587 C CA . GLY A 1 71 ? -14.702 -4.017 0.754 1.00 80.81 71 GLY A CA 1
ATOM 588 C C . GLY A 1 71 ? -13.591 -4.179 1.793 1.00 80.81 71 GLY A C 1
ATOM 589 O O . GLY A 1 71 ? -13.831 -3.884 2.966 1.00 80.81 71 GLY A O 1
ATOM 590 N N . LEU A 1 72 ? -12.385 -4.589 1.380 1.00 81.44 72 LEU A N 1
ATOM 591 C CA . LEU A 1 72 ? -11.229 -4.836 2.255 1.00 81.44 72 LEU A CA 1
ATOM 592 C C . LEU A 1 72 ? -10.913 -3.615 3.122 1.00 81.44 72 LEU A C 1
ATOM 594 O O . LEU A 1 72 ? -10.821 -3.718 4.345 1.00 81.44 72 LEU A O 1
ATOM 598 N N . TYR A 1 73 ? -10.901 -2.428 2.515 1.00 84.56 73 TYR A N 1
ATOM 599 C CA . TYR A 1 73 ? -10.685 -1.166 3.223 1.00 84.56 73 TYR A CA 1
ATOM 600 C C . TYR A 1 73 ? -11.726 -0.911 4.321 1.00 84.56 73 TYR A C 1
ATOM 602 O O . TYR A 1 73 ? -11.387 -0.497 5.431 1.00 84.56 73 TYR A O 1
ATOM 610 N N . ARG A 1 74 ? -13.010 -1.193 4.050 1.00 78.62 74 ARG A N 1
ATOM 611 C CA . ARG A 1 74 ? -14.089 -1.022 5.039 1.00 78.62 74 ARG A CA 1
ATOM 612 C C . ARG A 1 74 ? -14.004 -2.062 6.152 1.00 78.62 74 ARG A C 1
ATOM 614 O O . ARG A 1 74 ? -14.292 -1.713 7.297 1.00 78.62 74 ARG A O 1
ATOM 621 N N . ALA A 1 75 ? -13.633 -3.299 5.825 1.00 81.94 75 ALA A N 1
ATOM 622 C CA . ALA A 1 75 ? -13.473 -4.380 6.790 1.00 81.94 75 ALA A CA 1
ATOM 623 C C . ALA A 1 75 ? -12.315 -4.091 7.753 1.00 81.94 75 ALA A C 1
ATOM 625 O O . ALA A 1 75 ? -12.519 -4.104 8.965 1.00 81.94 75 ALA A O 1
ATOM 626 N N . ILE A 1 76 ? -11.144 -3.711 7.236 1.00 82.88 76 ILE A N 1
ATOM 627 C CA . ILE A 1 76 ? -9.969 -3.393 8.058 1.00 82.88 76 ILE A CA 1
ATOM 628 C C . ILE A 1 76 ? -10.280 -2.242 9.021 1.00 82.88 76 ILE A C 1
ATOM 630 O O . ILE A 1 76 ? -10.071 -2.363 10.223 1.00 82.88 76 ILE A O 1
ATOM 634 N N . ILE A 1 77 ? -10.889 -1.155 8.540 1.00 82.06 77 ILE A N 1
ATOM 635 C CA . ILE A 1 77 ? -11.235 -0.007 9.399 1.00 82.06 77 ILE A CA 1
ATOM 636 C C . ILE A 1 77 ? -12.300 -0.362 10.449 1.00 82.06 77 ILE A C 1
ATOM 638 O O . ILE A 1 77 ? -12.388 0.299 11.484 1.00 82.06 77 ILE A O 1
ATOM 642 N N . ARG A 1 78 ? -13.159 -1.353 10.183 1.00 80.69 78 ARG A N 1
ATOM 643 C CA . ARG A 1 78 ? -14.228 -1.756 11.107 1.00 80.69 78 ARG A CA 1
ATOM 644 C C . ARG A 1 78 ? -13.759 -2.760 12.160 1.00 80.69 78 ARG A C 1
ATOM 646 O O . ARG A 1 78 ? -14.277 -2.692 13.268 1.00 80.69 78 ARG A O 1
ATOM 653 N N . TYR A 1 79 ? -12.854 -3.671 11.808 1.00 79.75 79 TYR A N 1
ATOM 654 C CA . TYR A 1 79 ? -12.550 -4.852 12.622 1.00 79.75 79 TYR A CA 1
ATOM 655 C C . TYR A 1 79 ? -11.098 -4.941 13.094 1.00 79.75 79 TYR A C 1
ATOM 657 O O . TYR A 1 79 ? -10.829 -5.682 14.034 1.00 79.75 79 TYR A O 1
ATOM 665 N N . ILE A 1 80 ? -10.159 -4.218 12.475 1.00 80.06 80 ILE A N 1
ATOM 666 C CA . ILE A 1 80 ? -8.755 -4.284 12.882 1.00 80.06 80 ILE A CA 1
ATOM 667 C C . ILE A 1 80 ? -8.514 -3.348 14.070 1.00 80.06 80 ILE A C 1
ATOM 669 O O . ILE A 1 80 ? -8.681 -2.128 13.996 1.00 80.06 80 ILE A O 1
ATOM 673 N N . GLU A 1 81 ? -8.114 -3.938 15.190 1.00 81.25 81 GLU A N 1
ATOM 674 C CA . GLU A 1 81 ? -7.642 -3.197 16.353 1.00 81.25 81 GLU A CA 1
ATOM 675 C C . GLU A 1 81 ? -6.147 -2.878 16.217 1.00 81.25 81 GLU A C 1
ATOM 677 O O . GLU A 1 81 ? -5.380 -3.644 15.632 1.00 81.25 81 GLU A O 1
ATOM 682 N N . MET A 1 82 ? -5.690 -1.776 16.822 1.00 78.50 82 MET A N 1
ATOM 683 C CA . MET A 1 82 ? -4.269 -1.389 16.794 1.00 78.50 82 MET A CA 1
ATOM 684 C C . MET A 1 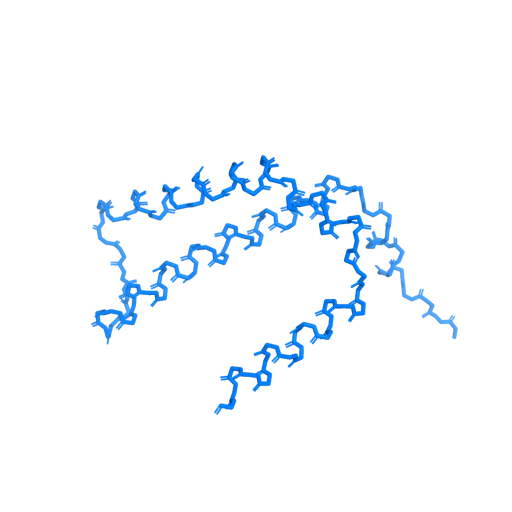82 ? -3.352 -2.472 17.387 1.00 78.50 82 MET A C 1
ATOM 686 O O . MET A 1 82 ? -2.236 -2.675 16.916 1.00 78.50 82 MET A O 1
ATOM 690 N N . ARG A 1 83 ? -3.831 -3.200 18.405 1.00 83.25 83 ARG A N 1
ATOM 691 C CA . ARG A 1 83 ? -3.098 -4.327 18.995 1.00 83.25 83 ARG A CA 1
ATOM 692 C C . ARG A 1 83 ? -2.886 -5.450 17.976 1.00 83.25 83 ARG A C 1
ATOM 694 O O . ARG A 1 83 ? -1.784 -5.981 17.909 1.00 83.25 83 ARG A O 1
ATOM 701 N N . ALA A 1 84 ? -3.897 -5.760 17.164 1.00 84.50 84 ALA A N 1
ATOM 702 C CA . ALA A 1 84 ? -3.793 -6.781 16.124 1.00 84.50 84 ALA A CA 1
ATOM 703 C C . ALA A 1 84 ? -2.761 -6.393 15.055 1.00 84.50 84 ALA A C 1
ATOM 705 O O . ALA A 1 84 ? -1.941 -7.223 14.676 1.00 84.50 84 ALA A O 1
ATOM 706 N N . LEU A 1 85 ? -2.734 -5.122 14.633 1.00 84.56 85 LEU A N 1
ATOM 707 C CA . LEU A 1 85 ? -1.720 -4.620 13.695 1.00 84.56 85 LEU A CA 1
ATOM 708 C C . LEU A 1 85 ? -0.295 -4.801 14.229 1.00 84.56 85 LEU A C 1
ATOM 710 O O . LEU A 1 85 ? 0.584 -5.248 13.495 1.00 84.56 85 LEU A O 1
ATOM 714 N N . TRP A 1 86 ? -0.073 -4.496 15.511 1.00 86.62 86 TRP A N 1
ATOM 715 C CA . TRP A 1 86 ? 1.237 -4.674 16.138 1.00 86.62 86 TRP A CA 1
ATOM 716 C C . TRP A 1 86 ? 1.663 -6.145 16.167 1.00 86.62 86 TRP A C 1
ATOM 718 O O . TRP A 1 86 ? 2.796 -6.469 15.821 1.00 86.62 86 TRP A O 1
ATOM 728 N N . THR A 1 87 ? 0.737 -7.043 16.512 1.00 90.75 87 THR A N 1
ATOM 729 C CA . THR A 1 87 ? 0.988 -8.488 16.498 1.00 90.75 87 THR A CA 1
ATOM 730 C C . THR A 1 87 ? 1.326 -8.994 15.096 1.00 90.75 87 THR A C 1
ATOM 732 O O . THR A 1 87 ? 2.281 -9.751 14.952 1.00 90.75 87 THR A O 1
ATOM 735 N N . ILE A 1 88 ? 0.605 -8.545 14.062 1.00 89.81 88 ILE A N 1
ATOM 736 C CA . ILE A 1 88 ? 0.893 -8.911 12.666 1.00 89.81 88 ILE A CA 1
ATOM 737 C C . ILE A 1 88 ? 2.290 -8.426 12.267 1.00 89.81 88 ILE A C 1
ATOM 739 O O . ILE A 1 88 ? 3.066 -9.212 11.737 1.00 89.81 88 ILE A O 1
ATOM 74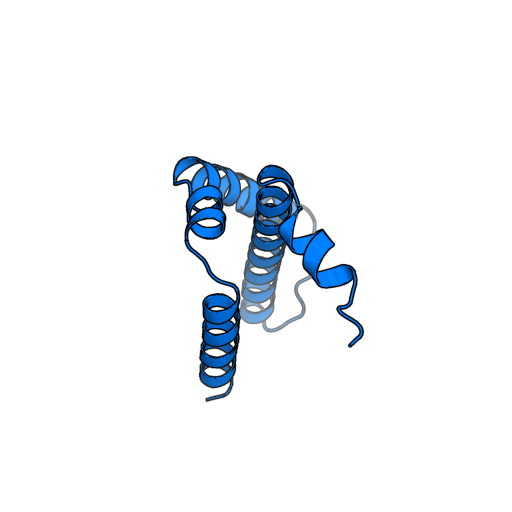3 N N . MET A 1 89 ? 2.655 -7.175 12.571 1.00 90.19 89 MET A N 1
ATOM 744 C CA . MET A 1 89 ? 4.004 -6.666 12.286 1.00 90.19 89 MET A CA 1
ATOM 745 C C . MET A 1 89 ? 5.095 -7.513 12.945 1.00 90.19 89 MET A C 1
ATOM 747 O O . MET A 1 89 ? 6.071 -7.869 12.285 1.00 90.19 89 MET A O 1
ATOM 751 N N . GLN A 1 90 ? 4.936 -7.847 14.228 1.00 90.56 90 GLN A N 1
ATOM 752 C CA . GLN A 1 90 ? 5.906 -8.668 14.956 1.00 90.56 90 GLN A CA 1
ATOM 753 C C . GLN A 1 90 ? 6.028 -10.065 14.341 1.00 90.56 90 GLN A C 1
ATOM 755 O O . GLN A 1 90 ? 7.142 -10.523 14.100 1.00 90.56 90 GLN A O 1
ATOM 760 N N . ALA A 1 91 ? 4.897 -10.709 14.041 1.00 94.00 91 ALA A N 1
ATOM 761 C CA . ALA A 1 91 ? 4.866 -12.034 13.434 1.00 94.00 91 ALA A CA 1
ATOM 762 C C . ALA A 1 91 ? 5.531 -12.044 12.050 1.00 94.00 91 ALA A C 1
ATOM 764 O O . ALA A 1 91 ? 6.402 -12.873 11.801 1.00 94.00 91 ALA A O 1
ATOM 765 N N . THR A 1 92 ? 5.181 -11.094 11.177 1.00 91.75 92 THR A N 1
ATOM 766 C CA . THR A 1 92 ? 5.757 -10.999 9.829 1.00 91.75 92 THR A CA 1
ATOM 767 C C . THR A 1 92 ? 7.249 -10.678 9.870 1.00 91.75 92 THR A C 1
ATOM 769 O O . THR A 1 92 ? 8.009 -11.255 9.102 1.00 91.75 92 THR A O 1
ATOM 772 N N . THR A 1 93 ? 7.692 -9.800 10.778 1.00 93.69 93 THR A N 1
ATOM 773 C CA . THR A 1 93 ? 9.123 -9.472 10.925 1.00 93.69 93 THR A CA 1
ATOM 774 C C . THR A 1 93 ? 9.916 -10.680 11.405 1.00 93.69 93 THR A C 1
ATOM 776 O O . THR A 1 93 ? 10.966 -10.978 10.848 1.00 93.69 93 THR A O 1
ATOM 779 N N . LEU A 1 94 ? 9.408 -11.394 12.414 1.00 96.06 94 LEU A N 1
ATOM 780 C CA . LEU A 1 94 ? 10.058 -12.597 12.926 1.00 96.06 94 LEU A CA 1
ATOM 781 C C . LEU A 1 94 ? 10.146 -13.678 11.840 1.00 96.06 94 LEU A C 1
ATOM 783 O O . LEU A 1 94 ? 11.201 -14.274 11.667 1.00 96.06 94 LEU A O 1
ATOM 787 N N . TYR A 1 95 ? 9.060 -13.890 11.091 1.00 93.31 95 TYR A N 1
ATOM 788 C CA . TYR A 1 95 ? 9.021 -14.841 9.981 1.00 93.31 95 TYR A CA 1
ATOM 789 C C . TYR A 1 95 ? 9.994 -14.478 8.854 1.00 93.31 95 TYR A C 1
ATOM 791 O O . TYR A 1 95 ? 10.627 -15.363 8.306 1.00 93.31 95 TYR A O 1
ATOM 799 N N . ALA A 1 96 ? 10.127 -13.196 8.505 1.00 90.00 96 ALA A N 1
ATOM 800 C CA . ALA A 1 96 ? 11.025 -12.765 7.433 1.00 90.00 96 ALA A CA 1
ATOM 801 C C . ALA A 1 96 ? 12.520 -12.882 7.789 1.00 90.00 96 ALA A C 1
ATOM 803 O O . ALA A 1 96 ? 13.355 -12.877 6.888 1.00 90.00 96 ALA A O 1
ATOM 804 N N . VAL A 1 97 ? 12.856 -12.912 9.084 1.00 93.00 97 VAL A N 1
ATOM 805 C CA . VAL A 1 97 ? 14.240 -13.009 9.581 1.00 93.00 97 VAL A CA 1
ATOM 806 C C . VAL A 1 97 ? 14.681 -14.462 9.806 1.00 93.00 97 VAL A C 1
ATOM 808 O O . VAL A 1 97 ? 15.883 -14.726 9.775 1.00 93.00 97 VAL A O 1
ATOM 811 N N . LEU A 1 98 ? 13.738 -15.376 10.058 1.00 88.38 98 LEU A N 1
ATOM 812 C CA . LEU A 1 98 ? 13.980 -16.817 10.210 1.00 88.38 98 LEU A CA 1
ATOM 813 C C . LEU A 1 98 ? 14.176 -17.507 8.856 1.00 88.38 98 LEU A C 1
ATOM 815 O O . LEU A 1 98 ? 15.048 -18.402 8.805 1.00 88.38 98 LEU A O 1
#